Protein AF-A0A1V5RSY8-F1 (afdb_monomer_lite)

Structure (mmCIF, N/CA/C/O backbone):
data_AF-A0A1V5RSY8-F1
#
_entry.id   AF-A0A1V5RSY8-F1
#
loop_
_atom_site.group_PDB
_atom_site.id
_atom_site.type_symbol
_atom_site.label_atom_id
_atom_site.label_alt_id
_atom_site.label_comp_id
_atom_site.label_asym_id
_atom_site.label_entity_id
_atom_site.label_seq_id
_atom_site.pdbx_PDB_ins_code
_atom_site.Cartn_x
_atom_site.Cartn_y
_atom_site.Cartn_z
_atom_site.occupancy
_atom_site.B_iso_or_equiv
_atom_site.auth_seq_id
_atom_site.auth_comp_id
_atom_site.auth_asym_id
_atom_site.auth_atom_id
_atom_site.pdbx_PDB_model_num
ATOM 1 N N . MET A 1 1 ? -10.584 -10.052 21.324 1.00 75.25 1 MET A N 1
ATOM 2 C CA . MET A 1 1 ? -11.006 -9.022 20.356 1.00 75.25 1 MET A CA 1
ATOM 3 C C . MET A 1 1 ? -11.929 -8.063 21.082 1.00 75.25 1 MET A C 1
ATOM 5 O O . MET A 1 1 ? -12.898 -8.512 21.681 1.00 75.25 1 MET A O 1
ATOM 9 N N . THR A 1 2 ? -11.565 -6.790 21.130 1.00 93.38 2 THR A N 1
ATOM 10 C CA . THR A 1 2 ? -12.283 -5.726 21.838 1.00 93.38 2 THR A CA 1
ATOM 11 C C . THR A 1 2 ? -13.299 -5.045 20.917 1.00 93.38 2 THR A C 1
ATOM 13 O O . THR A 1 2 ? -13.214 -5.147 19.693 1.00 93.38 2 THR A O 1
ATOM 16 N N . THR A 1 3 ? -14.246 -4.292 21.485 1.00 92.88 3 THR A N 1
ATOM 17 C CA . THR A 1 3 ? -15.160 -3.436 20.704 1.00 92.88 3 THR A CA 1
ATOM 18 C C . THR A 1 3 ? -14.399 -2.440 19.821 1.00 92.88 3 THR A C 1
ATOM 20 O O . THR A 1 3 ? -14.838 -2.124 18.716 1.00 92.88 3 THR A O 1
ATOM 23 N N . GLN A 1 4 ? -13.233 -1.973 20.277 1.00 88.38 4 GLN A N 1
ATOM 24 C CA . GLN A 1 4 ? -12.360 -1.095 19.502 1.00 88.38 4 GLN A CA 1
ATOM 25 C C . GLN A 1 4 ? -11.783 -1.810 18.272 1.00 88.38 4 GLN A C 1
ATOM 27 O O . GLN A 1 4 ? -11.810 -1.235 17.186 1.00 88.38 4 GLN A O 1
ATOM 32 N N . ASP A 1 5 ? -11.361 -3.072 18.410 1.00 89.00 5 ASP A N 1
ATOM 33 C CA . ASP A 1 5 ? -10.849 -3.880 17.291 1.00 89.00 5 ASP A CA 1
ATOM 34 C C . ASP A 1 5 ? -11.926 -4.113 16.221 1.00 89.00 5 ASP A C 1
ATOM 36 O O . ASP A 1 5 ? -11.661 -3.991 15.026 1.00 89.00 5 ASP A O 1
ATOM 40 N N . ILE A 1 6 ? -13.165 -4.396 16.642 1.00 91.44 6 ILE A N 1
ATOM 41 C CA . ILE A 1 6 ? -14.302 -4.602 15.730 1.00 91.44 6 ILE A CA 1
ATOM 42 C C . ILE A 1 6 ? -14.614 -3.313 14.962 1.00 91.44 6 ILE A C 1
ATOM 44 O O . ILE A 1 6 ? -14.744 -3.330 13.737 1.00 91.44 6 ILE A O 1
ATOM 48 N N . ASN A 1 7 ? -14.701 -2.180 15.665 1.00 90.38 7 ASN A N 1
ATOM 49 C CA . ASN A 1 7 ? -14.959 -0.885 15.036 1.00 90.38 7 ASN A CA 1
ATOM 50 C C . ASN A 1 7 ? -13.858 -0.511 14.040 1.00 90.38 7 ASN A C 1
ATOM 52 O O . ASN A 1 7 ? -14.155 -0.008 12.954 1.00 90.38 7 ASN A O 1
ATOM 56 N N . TRP A 1 8 ? -12.602 -0.789 14.389 1.00 89.69 8 TRP A N 1
ATOM 57 C CA . TRP A 1 8 ? -11.470 -0.563 13.504 1.00 89.69 8 TRP A CA 1
ATOM 58 C C . TRP A 1 8 ? -11.553 -1.438 12.249 1.00 89.69 8 TRP A C 1
ATOM 60 O O . TRP A 1 8 ? -11.471 -0.911 11.143 1.00 89.69 8 TRP A O 1
ATOM 70 N N . ALA A 1 9 ? -11.832 -2.738 12.389 1.00 89.69 9 ALA A N 1
ATOM 71 C CA . ALA A 1 9 ? -11.970 -3.651 11.254 1.00 89.69 9 ALA A CA 1
ATOM 72 C C . ALA A 1 9 ? -13.089 -3.225 10.283 1.00 89.69 9 ALA A C 1
ATOM 74 O O . ALA A 1 9 ? -12.916 -3.279 9.064 1.00 89.69 9 ALA A O 1
ATOM 75 N N . ILE A 1 10 ? -14.223 -2.736 10.801 1.00 93.19 10 ILE A N 1
ATOM 76 C CA . ILE A 1 10 ? -15.326 -2.223 9.972 1.00 93.19 10 ILE A CA 1
ATOM 77 C C . ILE A 1 10 ? -14.911 -0.951 9.222 1.00 93.19 10 ILE A C 1
ATOM 79 O O . ILE A 1 10 ? -15.205 -0.817 8.030 1.00 93.19 10 ILE A O 1
ATOM 83 N N . ARG A 1 11 ? -14.248 -0.005 9.901 1.00 91.94 11 ARG A N 1
ATOM 84 C CA . ARG A 1 11 ? -13.759 1.240 9.285 1.00 91.94 11 ARG A CA 1
ATOM 85 C C . ARG A 1 11 ? -12.718 0.945 8.209 1.00 91.94 11 ARG A C 1
ATOM 87 O O . ARG A 1 11 ? -12.848 1.453 7.097 1.00 91.94 11 ARG A O 1
ATOM 94 N N . PHE A 1 12 ? -11.785 0.042 8.501 1.00 91.81 12 PHE A N 1
ATOM 95 C CA . PHE A 1 12 ? -10.788 -0.462 7.564 1.00 91.81 12 PHE A CA 1
ATOM 96 C C . PHE A 1 12 ? -11.448 -1.052 6.309 1.00 91.81 12 PHE A C 1
ATOM 98 O O . PHE A 1 12 ? -11.216 -0.572 5.200 1.00 91.81 12 PHE A O 1
ATOM 105 N N . ALA A 1 13 ? -12.358 -2.019 6.469 1.00 91.38 13 ALA A N 1
ATOM 106 C CA . ALA A 1 13 ? -13.044 -2.657 5.344 1.00 91.38 13 ALA A CA 1
ATOM 107 C C . ALA A 1 13 ?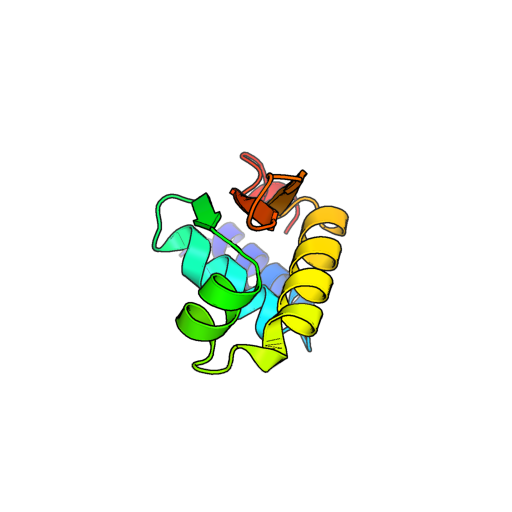 -13.841 -1.658 4.483 1.00 91.38 13 ALA A C 1
ATOM 109 O O . ALA A 1 13 ? -13.882 -1.775 3.258 1.00 91.38 13 ALA A O 1
ATOM 110 N N . ARG A 1 14 ? -14.465 -0.649 5.107 1.00 93.19 14 ARG A N 1
ATOM 111 C CA . ARG A 1 14 ? -15.183 0.416 4.390 1.00 93.19 14 ARG A CA 1
ATOM 112 C C . ARG A 1 14 ? -14.238 1.336 3.624 1.00 93.19 14 ARG A C 1
ATOM 114 O O . ARG A 1 14 ? -14.549 1.687 2.490 1.00 93.19 14 ARG A O 1
ATOM 121 N N . LEU A 1 15 ? -13.112 1.713 4.227 1.00 92.94 15 LEU A N 1
ATOM 122 C CA . LEU A 1 15 ? -12.138 2.626 3.634 1.00 92.94 15 LEU A CA 1
ATOM 123 C C . LEU A 1 15 ? -11.486 2.036 2.377 1.00 92.94 15 LEU A C 1
ATOM 125 O O . LEU A 1 15 ? -11.332 2.742 1.383 1.00 92.94 15 LEU A O 1
ATOM 129 N N . PHE A 1 16 ? -11.157 0.743 2.402 1.00 92.69 16 PHE A N 1
ATOM 130 C CA . PHE A 1 16 ? -10.503 0.047 1.288 1.00 92.69 16 PHE A CA 1
ATOM 131 C C . PHE A 1 16 ? -11.473 -0.561 0.266 1.00 92.69 16 PHE A C 1
ATOM 133 O O . PHE A 1 16 ? -11.038 -1.203 -0.694 1.00 92.69 16 PHE A O 1
ATOM 140 N N . LYS A 1 17 ? -12.789 -0.357 0.414 1.00 91.38 17 LYS A N 1
ATOM 141 C CA . LYS A 1 17 ? -13.783 -0.886 -0.528 1.00 91.38 17 LYS A CA 1
ATOM 142 C C . LYS A 1 17 ? -13.521 -0.349 -1.942 1.00 91.38 17 LYS A C 1
ATOM 144 O O . LYS A 1 17 ? -13.692 0.836 -2.201 1.00 91.38 17 LYS A O 1
ATOM 149 N N . GLY A 1 18 ? -13.136 -1.239 -2.859 1.00 87.44 18 GLY A N 1
ATOM 150 C CA . GLY A 1 18 ? -12.802 -0.885 -4.246 1.00 87.44 18 GLY A CA 1
ATOM 151 C C . GLY A 1 18 ? -11.366 -0.388 -4.462 1.00 87.44 18 GLY A C 1
ATOM 152 O O . GLY A 1 18 ? -10.998 -0.091 -5.593 1.00 87.44 18 GLY A O 1
ATOM 1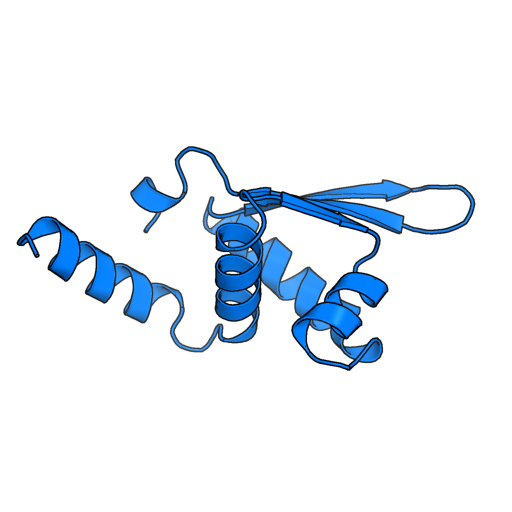53 N N . HIS A 1 19 ? -10.537 -0.350 -3.415 1.00 92.50 19 HIS A N 1
ATOM 154 C CA . HIS A 1 19 ? -9.127 0.047 -3.468 1.00 92.50 19 HIS A CA 1
ATOM 155 C C . HIS A 1 19 ? -8.204 -1.139 -3.157 1.00 92.50 19 HIS A C 1
ATOM 157 O O . HIS A 1 19 ? -7.314 -1.039 -2.317 1.00 92.50 19 HIS A O 1
ATOM 163 N N . ILE A 1 20 ? -8.413 -2.267 -3.848 1.00 92.00 20 ILE A N 1
ATOM 164 C CA . ILE A 1 20 ? -7.682 -3.526 -3.602 1.00 92.00 20 ILE A CA 1
ATOM 165 C C . ILE A 1 20 ? -6.169 -3.321 -3.722 1.00 92.00 20 ILE A C 1
ATOM 167 O O . ILE A 1 20 ? -5.435 -3.711 -2.831 1.00 92.00 20 ILE A O 1
ATOM 171 N N . LEU A 1 21 ? -5.698 -2.601 -4.743 1.00 94.12 21 LEU A N 1
ATOM 172 C CA . LEU A 1 21 ? -4.262 -2.345 -4.888 1.00 94.12 21 LEU A CA 1
ATOM 173 C C . LEU A 1 21 ? -3.675 -1.524 -3.726 1.00 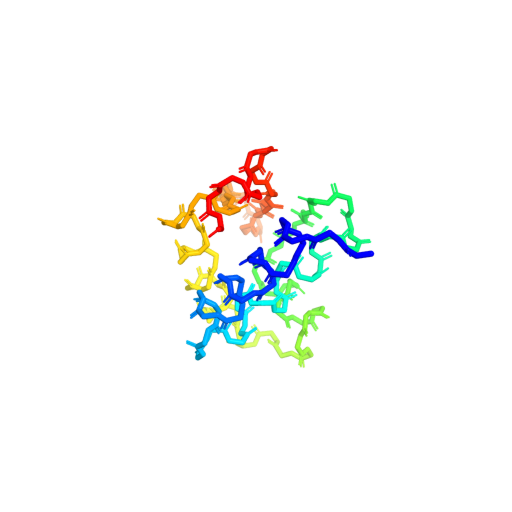94.12 21 LEU A C 1
ATOM 175 O O . LEU A 1 21 ? -2.528 -1.720 -3.349 1.00 94.12 21 LEU A O 1
ATOM 179 N N . ALA A 1 22 ? -4.450 -0.605 -3.141 1.00 95.06 22 ALA A N 1
ATOM 180 C CA . ALA A 1 22 ? -4.001 0.146 -1.970 1.00 95.06 22 ALA A CA 1
ATOM 181 C C . ALA A 1 22 ? -3.941 -0.748 -0.723 1.00 95.06 22 ALA A C 1
ATOM 183 O O . ALA A 1 22 ? -3.070 -0.554 0.120 1.00 95.06 22 ALA A O 1
ATOM 184 N N . LEU A 1 23 ? -4.853 -1.721 -0.621 1.00 94.94 23 LEU A N 1
ATOM 185 C CA . LEU A 1 23 ? -4.836 -2.733 0.428 1.00 94.94 23 LEU A CA 1
ATOM 186 C C . LEU A 1 23 ? -3.609 -3.644 0.297 1.00 94.94 23 LEU A C 1
ATOM 188 O O . LEU A 1 23 ? -2.903 -3.809 1.286 1.00 94.94 23 LEU A O 1
ATOM 192 N N . ASP A 1 24 ? -3.313 -4.136 -0.910 1.00 95.25 24 ASP A N 1
ATOM 193 C CA . ASP A 1 24 ? -2.129 -4.963 -1.187 1.00 95.25 24 ASP A CA 1
ATOM 194 C C . ASP A 1 24 ? -0.839 -4.230 -0.771 1.00 95.25 24 ASP A C 1
ATOM 196 O O . ASP A 1 24 ? 0.037 -4.803 -0.128 1.00 95.25 24 ASP A O 1
ATOM 200 N N . ILE A 1 25 ? -0.733 -2.929 -1.076 1.00 95.69 25 ILE A N 1
ATOM 201 C CA . ILE A 1 25 ? 0.414 -2.100 -0.666 1.00 95.69 25 ILE A CA 1
ATOM 202 C C . ILE A 1 25 ? 0.510 -2.002 0.861 1.00 95.69 25 ILE A C 1
ATOM 204 O O . ILE A 1 25 ? 1.601 -2.105 1.413 1.00 95.69 25 ILE A O 1
ATOM 208 N N . VAL A 1 26 ? -0.608 -1.799 1.563 1.00 95.06 26 VAL A N 1
ATOM 209 C CA . VAL A 1 26 ? -0.611 -1.716 3.034 1.00 95.06 26 VAL A CA 1
ATOM 210 C C . VAL A 1 26 ? -0.228 -3.052 3.664 1.00 95.06 26 VAL A C 1
ATOM 212 O O . VAL A 1 26 ? 0.564 -3.068 4.603 1.00 95.06 26 VAL A O 1
ATOM 215 N N . GLU A 1 27 ? -0.742 -4.164 3.141 1.00 94.69 27 GLU A N 1
ATOM 216 C CA . GLU A 1 27 ? -0.353 -5.508 3.570 1.00 94.69 27 GLU A CA 1
ATOM 217 C C . GLU A 1 27 ? 1.148 -5.736 3.368 1.00 94.69 27 GLU A C 1
ATOM 219 O O . GLU A 1 27 ? 1.842 -6.132 4.308 1.00 94.69 27 GLU A O 1
ATOM 224 N N . TYR A 1 28 ? 1.665 -5.408 2.180 1.00 96.06 28 TYR A N 1
ATOM 225 C CA . TYR A 1 28 ? 3.091 -5.488 1.888 1.00 96.06 28 TYR A CA 1
ATOM 226 C C . TYR A 1 28 ? 3.913 -4.696 2.908 1.00 96.06 28 TYR A C 1
ATOM 228 O O . TYR A 1 28 ? 4.857 -5.232 3.487 1.00 96.06 28 TYR A O 1
ATOM 236 N N . LEU A 1 29 ? 3.553 -3.435 3.160 1.00 95.50 29 LEU A N 1
ATOM 237 C CA . LEU A 1 29 ? 4.295 -2.578 4.082 1.00 95.50 29 LEU A CA 1
ATOM 238 C C . LEU A 1 29 ? 4.243 -3.123 5.513 1.00 95.50 29 LEU A C 1
ATOM 240 O O . LEU A 1 29 ? 5.276 -3.170 6.169 1.00 95.50 29 LEU A O 1
ATOM 244 N N . ILE A 1 30 ? 3.090 -3.597 5.997 1.00 93.50 30 ILE A N 1
ATOM 245 C CA . ILE A 1 30 ? 2.977 -4.215 7.331 1.00 93.50 30 ILE A CA 1
ATOM 246 C C . ILE A 1 30 ? 3.920 -5.419 7.465 1.00 93.50 30 ILE A C 1
ATOM 248 O O . ILE A 1 30 ? 4.569 -5.569 8.500 1.00 93.50 30 ILE A O 1
ATOM 252 N N . ASN A 1 31 ? 4.036 -6.234 6.415 1.00 95.19 31 ASN A N 1
ATOM 253 C CA . ASN A 1 31 ? 4.911 -7.406 6.395 1.00 95.19 31 ASN A CA 1
ATOM 254 C C . ASN A 1 31 ? 6.405 -7.056 6.229 1.00 95.19 31 ASN A C 1
ATOM 256 O O . ASN A 1 31 ? 7.257 -7.894 6.513 1.00 95.19 31 ASN A O 1
ATOM 260 N N . ASN A 1 32 ? 6.728 -5.824 5.819 1.00 94.88 32 ASN A N 1
ATOM 261 C CA . ASN A 1 32 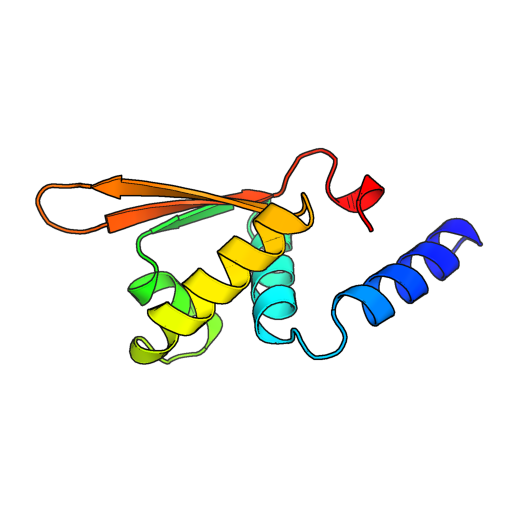? 8.088 -5.340 5.560 1.00 94.88 32 ASN A CA 1
ATOM 262 C C . ASN A 1 32 ? 8.464 -4.147 6.460 1.00 94.88 32 ASN A C 1
ATOM 264 O O . ASN A 1 32 ? 9.034 -3.159 6.007 1.00 94.88 32 ASN A O 1
ATOM 268 N N . ASN A 1 33 ? 8.137 -4.219 7.755 1.00 93.00 33 ASN A N 1
ATOM 269 C CA . ASN A 1 33 ? 8.493 -3.203 8.763 1.00 93.00 33 ASN A CA 1
ATOM 270 C C . ASN A 1 33 ? 8.019 -1.768 8.447 1.00 93.00 33 ASN A C 1
ATOM 272 O O . ASN A 1 33 ? 8.561 -0.795 8.965 1.00 93.00 33 ASN A O 1
ATOM 276 N N . GLY A 1 34 ? 6.974 -1.630 7.636 1.00 93.62 34 GLY A N 1
ATOM 277 C CA . GLY A 1 34 ? 6.357 -0.359 7.280 1.00 93.62 34 GLY A CA 1
ATOM 278 C C . GLY A 1 34 ? 7.064 0.409 6.167 1.00 93.62 34 GLY A C 1
ATOM 279 O O . GLY A 1 34 ? 6.702 1.566 5.958 1.00 93.62 34 GLY A O 1
ATOM 280 N N . GLU A 1 35 ? 8.026 -0.188 5.459 1.00 94.38 35 GLU A N 1
ATOM 281 C CA . GLU A 1 35 ? 8.851 0.511 4.469 1.00 94.38 35 GLU A CA 1
ATOM 282 C C . GLU A 1 35 ? 9.083 -0.313 3.190 1.00 94.38 35 GLU A C 1
ATOM 284 O O . GLU A 1 35 ? 9.193 -1.537 3.207 1.00 94.38 35 GLU A O 1
ATOM 289 N N . TYR A 1 36 ? 9.179 0.390 2.062 1.00 94.75 36 TYR A N 1
ATOM 290 C CA . TYR A 1 36 ? 9.686 -0.112 0.790 1.00 94.75 36 TYR A CA 1
ATOM 291 C C . TYR A 1 36 ? 10.697 0.877 0.207 1.00 94.75 36 TYR A C 1
ATOM 293 O O . TYR A 1 36 ? 10.457 2.087 0.225 1.00 94.75 36 TYR A O 1
ATOM 301 N N . VAL A 1 37 ? 11.780 0.358 -0.378 1.00 91.69 37 VAL A N 1
ATOM 302 C CA . VAL A 1 37 ? 12.795 1.139 -1.095 1.00 91.69 37 VAL A CA 1
ATOM 303 C C . VAL A 1 37 ? 13.039 0.507 -2.463 1.00 91.69 37 VAL A C 1
ATOM 305 O O . VAL A 1 37 ? 13.494 -0.630 -2.553 1.00 91.69 37 VAL A O 1
ATOM 308 N N . GLY A 1 38 ? 12.761 1.249 -3.532 1.00 90.25 38 GLY A N 1
ATOM 309 C CA . GLY A 1 38 ? 12.951 0.783 -4.905 1.00 90.25 38 GLY A CA 1
ATOM 310 C C . GLY A 1 38 ? 12.173 1.625 -5.911 1.00 90.25 38 GLY A C 1
ATOM 311 O O . GLY A 1 38 ? 11.670 2.693 -5.593 1.00 90.25 38 GLY A O 1
ATOM 312 N N . SER A 1 39 ? 12.042 1.180 -7.153 1.00 90.38 39 SER A N 1
ATOM 313 C CA . SER A 1 39 ? 11.212 1.883 -8.143 1.00 90.38 39 SER A CA 1
ATOM 314 C C . SER A 1 39 ? 9.744 1.440 -8.071 1.00 90.38 39 SER A C 1
ATOM 316 O O . SER A 1 39 ? 9.429 0.360 -7.578 1.00 90.38 39 SER A O 1
ATOM 318 N N . TYR A 1 40 ? 8.821 2.216 -8.649 1.00 90.50 40 TYR A N 1
ATOM 319 C CA . TYR A 1 40 ? 7.437 1.746 -8.826 1.00 90.50 40 TYR A CA 1
ATOM 320 C C . TYR A 1 40 ? 7.330 0.511 -9.739 1.00 90.50 40 TYR A C 1
ATOM 322 O O . TYR A 1 40 ? 6.371 -0.242 -9.611 1.00 90.50 40 TYR A O 1
ATOM 3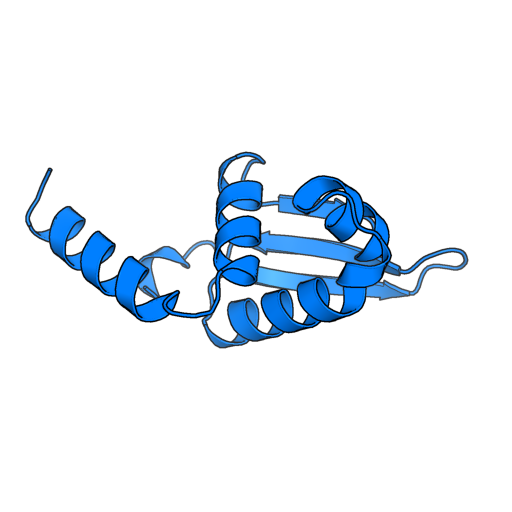30 N N . TYR A 1 41 ? 8.285 0.298 -10.651 1.00 91.12 41 TYR A N 1
ATOM 331 C CA . TYR A 1 41 ? 8.299 -0.859 -11.554 1.00 91.12 41 TYR A CA 1
ATOM 332 C C . TYR A 1 41 ? 8.705 -2.138 -10.831 1.00 91.12 41 TYR A C 1
ATOM 334 O O . TYR A 1 41 ? 8.042 -3.160 -10.979 1.00 91.12 41 TYR A O 1
ATOM 342 N N . THR A 1 42 ? 9.767 -2.066 -10.026 1.00 92.44 42 THR A N 1
ATOM 343 C CA . THR A 1 42 ? 10.193 -3.175 -9.162 1.00 92.44 42 THR A CA 1
ATOM 344 C C . THR A 1 42 ? 9.108 -3.486 -8.144 1.00 92.44 42 THR A C 1
ATOM 346 O O . THR A 1 42 ? 8.735 -4.642 -7.998 1.00 92.44 42 THR A O 1
ATOM 349 N N . PHE A 1 43 ? 8.488 -2.459 -7.557 1.00 93.50 43 PHE A N 1
ATOM 350 C CA . PHE A 1 43 ? 7.408 -2.684 -6.605 1.00 93.50 43 PHE A CA 1
ATOM 351 C C . PHE A 1 43 ? 6.172 -3.323 -7.250 1.00 93.50 43 PHE A C 1
ATOM 353 O O . PHE A 1 43 ? 5.559 -4.208 -6.666 1.00 93.50 43 PHE A O 1
ATOM 360 N N . ALA A 1 44 ? 5.806 -2.915 -8.469 1.00 92.62 44 ALA A N 1
ATOM 361 C CA . ALA A 1 44 ? 4.691 -3.517 -9.200 1.00 92.62 44 ALA A CA 1
ATOM 362 C C . ALA A 1 44 ? 4.952 -4.987 -9.573 1.00 92.62 44 ALA A C 1
ATOM 364 O O . ALA A 1 44 ? 4.044 -5.815 -9.480 1.00 92.62 44 ALA A O 1
ATOM 365 N N . GLU A 1 45 ? 6.192 -5.319 -9.941 1.00 94.00 45 GLU A N 1
ATOM 366 C CA . GLU A 1 45 ? 6.617 -6.703 -10.158 1.00 94.00 45 GLU A CA 1
ATOM 367 C C . GLU A 1 45 ? 6.527 -7.529 -8.868 1.00 94.00 45 GLU A C 1
ATOM 369 O O . GLU A 1 45 ? 5.955 -8.612 -8.874 1.00 94.00 45 GLU A O 1
ATOM 374 N N . GLU A 1 46 ? 7.041 -7.013 -7.752 1.00 93.06 46 GLU A N 1
ATOM 375 C CA . GLU A 1 46 ? 7.022 -7.711 -6.460 1.00 93.06 46 GLU A CA 1
ATOM 376 C C . GLU A 1 46 ? 5.595 -7.904 -5.926 1.00 93.06 46 GLU A C 1
ATOM 378 O O . GLU A 1 46 ? 5.264 -8.965 -5.400 1.00 93.06 46 GLU A O 1
ATOM 383 N N . LEU A 1 47 ? 4.735 -6.895 -6.085 1.00 93.12 47 LEU A N 1
ATOM 384 C CA . LEU A 1 47 ? 3.380 -6.893 -5.538 1.00 93.12 47 LEU A CA 1
ATOM 385 C C . LEU A 1 47 ? 2.390 -7.707 -6.385 1.00 93.12 47 LEU A C 1
ATOM 387 O O . LEU A 1 47 ? 1.450 -8.291 -5.849 1.00 93.12 47 LEU A O 1
ATOM 391 N N . ARG A 1 48 ? 2.537 -7.686 -7.716 1.00 88.88 48 ARG A N 1
ATOM 392 C CA . ARG A 1 48 ? 1.520 -8.203 -8.655 1.00 88.88 48 ARG A CA 1
ATOM 393 C C . ARG A 1 48 ? 2.085 -9.088 -9.768 1.00 88.88 48 ARG A C 1
ATOM 395 O O . ARG A 1 48 ? 1.290 -9.645 -10.521 1.00 88.88 48 ARG A O 1
ATOM 402 N N . GLY A 1 49 ? 3.407 -9.212 -9.896 1.00 92.88 49 GLY A N 1
ATOM 403 C CA . GLY A 1 49 ? 4.053 -9.901 -11.019 1.00 92.88 49 GLY A CA 1
ATOM 404 C C . GLY A 1 49 ? 3.872 -9.188 -12.362 1.00 92.88 49 GLY A C 1
ATOM 405 O O . GLY A 1 49 ? 3.892 -9.843 -13.402 1.00 92.88 49 GLY A O 1
ATOM 406 N N . ASP A 1 50 ? 3.610 -7.875 -12.344 1.00 91.62 50 ASP A N 1
ATOM 407 C CA . ASP A 1 50 ? 3.388 -7.078 -13.551 1.00 91.62 50 ASP A CA 1
ATOM 408 C C . ASP A 1 50 ? 4.028 -5.688 -13.438 1.00 91.62 50 ASP A C 1
ATOM 410 O O . ASP A 1 50 ? 3.437 -4.744 -12.903 1.00 91.62 50 ASP A O 1
ATOM 414 N N . ARG A 1 51 ? 5.220 -5.529 -14.026 1.00 89.31 51 ARG A N 1
ATOM 415 C CA . ARG A 1 51 ? 5.915 -4.229 -14.144 1.00 89.31 51 ARG A CA 1
ATOM 416 C C . ARG A 1 51 ? 5.057 -3.121 -14.760 1.00 89.31 51 ARG A C 1
ATOM 418 O O . ARG A 1 51 ? 5.259 -1.953 -14.427 1.00 89.31 51 ARG A O 1
ATOM 425 N N . ASN A 1 52 ? 4.106 -3.441 -15.643 1.00 90.56 52 ASN A N 1
ATOM 426 C CA . ASN A 1 52 ? 3.280 -2.426 -16.308 1.00 90.56 52 ASN A CA 1
ATOM 427 C C . ASN A 1 52 ? 2.241 -1.805 -15.363 1.00 90.56 52 ASN A C 1
ATOM 429 O O . ASN A 1 52 ? 1.725 -0.718 -15.637 1.00 90.56 52 ASN A O 1
ATOM 433 N N . ALA A 1 53 ? 1.983 -2.433 -14.212 1.00 91.19 53 ALA A N 1
ATOM 434 C CA . ALA A 1 53 ? 1.094 -1.902 -13.188 1.00 91.19 53 ALA A CA 1
ATOM 435 C C . ALA A 1 53 ? 1.710 -0.746 -12.370 1.00 91.19 53 ALA A C 1
ATOM 437 O O . ALA A 1 53 ? 1.028 -0.186 -11.512 1.00 91.19 53 ALA A O 1
ATOM 438 N N . ALA A 1 54 ? 2.954 -0.327 -12.641 1.00 91.00 54 ALA A N 1
ATOM 439 C CA . ALA A 1 54 ? 3.647 0.749 -11.918 1.00 91.00 54 ALA A CA 1
ATOM 440 C C . ALA A 1 54 ? 2.841 2.062 -11.822 1.00 91.00 54 ALA A C 1
ATOM 442 O O . ALA A 1 54 ? 2.856 2.741 -10.793 1.00 91.00 54 ALA A O 1
ATOM 443 N N . SER A 1 55 ? 2.096 2.418 -12.873 1.00 90.88 55 SER A N 1
ATOM 444 C CA . SER A 1 55 ? 1.222 3.601 -12.884 1.00 90.88 55 SER A CA 1
ATOM 445 C C . SER A 1 55 ? 0.045 3.468 -11.908 1.00 90.88 55 SER A C 1
ATOM 447 O O . SER A 1 55 ? -0.266 4.419 -11.186 1.00 90.88 55 SER A O 1
ATOM 449 N N . ASN A 1 56 ? -0.552 2.277 -11.823 1.00 94.12 56 ASN A N 1
ATOM 450 C CA . ASN A 1 56 ? -1.619 1.957 -10.878 1.00 94.12 56 ASN A CA 1
ATOM 451 C C . ASN A 1 56 ? -1.093 1.945 -9.439 1.00 94.12 56 ASN A C 1
ATOM 453 O O . ASN A 1 56 ? -1.738 2.504 -8.552 1.00 94.12 56 ASN A O 1
ATOM 457 N N . VAL A 1 57 ? 0.096 1.376 -9.211 1.00 93.88 57 VAL A N 1
ATOM 458 C CA . VAL A 1 57 ? 0.757 1.381 -7.894 1.00 93.88 57 VAL A CA 1
ATOM 459 C C . VAL A 1 57 ? 1.000 2.817 -7.441 1.00 93.88 57 VAL A C 1
ATOM 461 O O . VAL A 1 57 ? 0.615 3.193 -6.336 1.00 93.88 57 VAL A O 1
ATOM 464 N N . ARG A 1 58 ? 1.530 3.672 -8.323 1.00 92.81 58 ARG A N 1
ATOM 465 C CA . ARG A 1 58 ? 1.704 5.099 -8.032 1.00 92.81 58 ARG A CA 1
ATOM 466 C C . ARG A 1 58 ? 0.382 5.787 -7.685 1.00 92.81 58 ARG A C 1
ATOM 468 O O . ARG A 1 58 ? 0.338 6.565 -6.732 1.00 92.81 58 ARG A O 1
ATOM 475 N N . ALA A 1 59 ? -0.692 5.514 -8.426 1.00 93.44 59 ALA A N 1
ATOM 476 C CA . ALA A 1 59 ? -2.014 6.070 -8.134 1.00 93.44 59 ALA A CA 1
ATOM 477 C C . ALA A 1 59 ? -2.542 5.617 -6.759 1.00 93.44 59 ALA A C 1
ATOM 479 O O . ALA A 1 59 ? -3.070 6.435 -6.001 1.00 93.44 59 ALA A O 1
ATOM 480 N N . ALA A 1 60 ? -2.339 4.347 -6.398 1.00 95.38 60 ALA A N 1
ATOM 481 C CA . ALA A 1 60 ? -2.694 3.815 -5.087 1.00 95.38 60 ALA A CA 1
ATOM 482 C C . ALA A 1 60 ? -1.867 4.457 -3.956 1.00 95.38 60 ALA A C 1
ATOM 484 O O . ALA A 1 60 ? -2.441 4.861 -2.945 1.00 95.38 60 ALA A O 1
ATOM 485 N N . CYS A 1 61 ? -0.558 4.665 -4.140 1.00 94.25 61 CYS A N 1
ATOM 486 C CA . CYS A 1 61 ? 0.282 5.392 -3.180 1.00 94.25 61 CYS A CA 1
ATOM 487 C C . CYS A 1 61 ? -0.173 6.845 -2.973 1.00 94.25 61 CYS A C 1
ATOM 489 O O . CYS A 1 61 ? -0.190 7.335 -1.845 1.00 94.25 61 CYS A O 1
ATOM 491 N N . ILE A 1 62 ? -0.586 7.540 -4.039 1.00 94.00 62 ILE A N 1
ATOM 492 C CA . ILE A 1 62 ? -1.149 8.897 -3.932 1.00 94.00 62 ILE A CA 1
ATOM 493 C C . ILE A 1 62 ? -2.454 8.876 -3.127 1.00 94.00 62 ILE A C 1
ATOM 495 O O . ILE A 1 62 ? -2.669 9.741 -2.277 1.00 94.00 62 ILE A O 1
ATOM 499 N N . TRP A 1 63 ? -3.316 7.885 -3.360 1.00 95.75 63 TRP A N 1
ATOM 500 C CA . TRP A 1 63 ? -4.538 7.724 -2.577 1.00 95.75 63 TRP A CA 1
ATOM 501 C C . TRP A 1 63 ? -4.230 7.474 -1.093 1.00 95.75 63 TRP A C 1
ATOM 503 O O . TRP A 1 63 ? -4.798 8.157 -0.243 1.00 95.75 63 TRP A O 1
ATOM 513 N N . LEU A 1 64 ? -3.282 6.582 -0.781 1.00 95.69 64 LEU A N 1
ATOM 514 C CA . LEU A 1 64 ? -2.845 6.294 0.593 1.00 95.69 64 LEU A CA 1
ATOM 515 C C . LEU A 1 64 ? -2.293 7.539 1.295 1.00 95.69 64 LEU A C 1
ATOM 517 O O . LEU A 1 64 ? -2.628 7.786 2.454 1.00 95.69 64 LEU A O 1
ATOM 521 N N . LYS A 1 65 ? -1.528 8.366 0.575 1.00 94.94 65 LYS A N 1
ATOM 522 C CA . LYS A 1 65 ? -1.049 9.663 1.067 1.00 94.94 65 LYS A CA 1
ATOM 523 C C . LYS A 1 65 ? -2.201 10.591 1.426 1.00 94.94 65 LYS A C 1
ATOM 525 O O . LYS A 1 65 ? -2.198 11.183 2.499 1.00 94.94 65 LYS A O 1
ATOM 530 N N . ASN A 1 66 ? -3.216 10.684 0.570 1.00 94.12 66 ASN A N 1
ATOM 531 C CA . ASN A 1 66 ? -4.394 11.516 0.831 1.00 94.12 66 ASN A CA 1
ATOM 532 C C . ASN A 1 66 ? -5.245 11.003 2.006 1.00 94.12 66 ASN A C 1
ATOM 534 O O . ASN A 1 66 ? -6.041 11.761 2.556 1.00 94.12 66 ASN A O 1
ATOM 538 N N . LYS A 1 67 ? -5.097 9.729 2.387 1.00 94.38 67 LYS A N 1
ATOM 539 C CA . LYS A 1 67 ? -5.707 9.149 3.592 1.00 94.38 67 LYS A CA 1
ATOM 540 C C . LYS A 1 67 ? -4.823 9.252 4.836 1.00 94.38 67 LYS A C 1
ATOM 542 O O . LYS A 1 67 ? -5.268 8.846 5.900 1.00 94.38 67 LYS A O 1
ATOM 547 N N . GLY A 1 68 ? -3.596 9.766 4.720 1.00 94.25 68 GLY A N 1
ATOM 548 C CA . GLY A 1 68 ? -2.634 9.783 5.823 1.00 94.25 68 GLY A CA 1
ATOM 549 C C . GLY A 1 68 ? -2.206 8.379 6.261 1.00 94.25 68 GLY A C 1
ATOM 550 O O . GLY A 1 68 ? -1.936 8.162 7.437 1.00 94.25 68 GLY A O 1
ATOM 551 N N . ILE A 1 69 ? -2.213 7.399 5.351 1.00 95.31 69 ILE A N 1
ATOM 552 C CA . ILE A 1 69 ? -1.857 6.008 5.675 1.00 95.31 69 ILE A CA 1
ATOM 553 C C . ILE A 1 69 ? -0.391 5.733 5.355 1.00 95.31 69 ILE A C 1
ATOM 555 O O . ILE A 1 69 ? 0.315 5.146 6.168 1.00 95.31 69 ILE A O 1
ATOM 559 N N . ALA A 1 70 ? 0.065 6.157 4.178 1.00 94.62 70 ALA A N 1
ATOM 560 C CA . ALA A 1 70 ? 1.440 5.973 3.736 1.00 94.62 70 ALA A CA 1
ATOM 561 C C . ALA A 1 70 ? 1.896 7.163 2.891 1.00 94.62 70 ALA A C 1
ATOM 563 O O . ALA A 1 70 ? 1.100 7.775 2.180 1.00 94.62 70 ALA A O 1
ATOM 564 N N . TYR A 1 71 ? 3.188 7.463 2.928 1.00 91.94 71 TYR A N 1
ATOM 565 C CA . TYR A 1 71 ? 3.822 8.477 2.098 1.00 91.94 71 TYR A CA 1
ATOM 566 C C . TYR A 1 71 ? 4.717 7.813 1.072 1.00 91.94 71 TYR A C 1
ATOM 568 O O . TYR A 1 71 ? 5.385 6.833 1.374 1.00 91.94 71 TYR A O 1
ATOM 576 N N . ALA A 1 72 ? 4.762 8.384 -0.127 1.00 88.38 72 ALA A N 1
ATOM 577 C CA . ALA A 1 72 ? 5.733 8.012 -1.139 1.00 88.38 72 ALA A CA 1
ATOM 578 C C . ALA A 1 72 ? 6.576 9.235 -1.505 1.00 88.38 72 ALA A C 1
ATOM 580 O O . ALA A 1 72 ? 6.032 10.294 -1.841 1.00 88.38 72 ALA A O 1
ATOM 581 N N . GLN A 1 73 ? 7.895 9.083 -1.456 1.00 85.44 73 GLN A N 1
ATOM 582 C CA . GLN A 1 73 ? 8.858 10.081 -1.898 1.00 85.44 73 GLN A CA 1
ATOM 583 C C . GLN A 1 73 ? 9.724 9.474 -2.994 1.00 85.44 73 GLN A C 1
ATOM 585 O O . GLN A 1 73 ? 10.420 8.491 -2.769 1.00 85.44 73 GLN A O 1
ATOM 590 N N . SER A 1 74 ? 9.697 10.083 -4.177 1.00 80.81 74 SER A N 1
ATOM 591 C CA . SER A 1 74 ? 10.570 9.691 -5.281 1.00 80.81 74 SER A CA 1
ATOM 592 C C . SER A 1 74 ? 11.670 10.731 -5.457 1.00 80.81 74 SER A C 1
ATOM 594 O O . SER A 1 74 ? 11.379 11.914 -5.649 1.00 80.81 74 SER A O 1
ATOM 596 N N . THR A 1 75 ? 12.928 10.304 -5.421 1.00 74.44 75 THR A N 1
ATOM 597 C CA . THR A 1 75 ? 14.074 11.131 -5.805 1.00 74.44 75 THR A CA 1
ATOM 598 C C . THR A 1 75 ? 14.494 10.772 -7.227 1.00 74.44 75 THR A C 1
ATOM 600 O O . THR A 1 75 ? 14.554 9.604 -7.614 1.00 74.44 75 THR A O 1
ATOM 603 N N . LYS A 1 76 ? 14.736 11.793 -8.056 1.00 62.62 76 LYS A N 1
ATOM 604 C CA . LYS A 1 76 ? 15.194 11.589 -9.433 1.00 62.62 76 LYS A CA 1
ATOM 605 C C . LYS A 1 76 ? 16.692 11.267 -9.405 1.00 62.62 76 LYS A C 1
ATOM 607 O O . LYS A 1 76 ? 17.500 12.171 -9.201 1.00 62.62 76 LYS A O 1
ATOM 612 N N . GLY A 1 77 ? 17.044 9.992 -9.565 1.00 57.56 77 GLY A N 1
ATOM 613 C CA . GLY A 1 77 ? 18.421 9.543 -9.780 1.00 57.56 77 GLY A CA 1
ATOM 614 C C . GLY A 1 77 ? 18.849 9.671 -11.246 1.00 57.56 77 GLY A C 1
ATOM 615 O O . GLY A 1 77 ? 18.027 9.976 -12.111 1.00 57.56 77 GLY A O 1
ATOM 616 N N . LYS A 1 78 ? 20.143 9.452 -11.523 1.00 46.47 78 LYS A N 1
ATOM 617 C CA . LYS A 1 78 ? 20.684 9.445 -12.895 1.00 46.47 78 LYS A CA 1
ATOM 618 C C . LYS A 1 78 ? 20.200 8.253 -13.730 1.00 46.47 78 LYS A C 1
ATOM 620 O O . LYS A 1 78 ? 20.077 8.442 -14.931 1.00 46.47 78 LYS A O 1
ATOM 625 N N . ASP A 1 79 ? 19.854 7.122 -13.103 1.00 46.38 79 ASP A N 1
ATOM 626 C CA . ASP A 1 79 ? 19.476 5.900 -13.833 1.00 46.38 79 ASP A CA 1
ATOM 627 C C . ASP A 1 79 ? 18.120 5.281 -13.461 1.00 46.38 79 ASP A C 1
ATOM 629 O O . ASP A 1 79 ? 17.656 4.451 -14.220 1.00 46.38 79 ASP A O 1
ATOM 633 N N . ASP A 1 80 ? 17.429 5.700 -12.392 1.00 56.12 80 ASP A N 1
ATOM 634 C CA . ASP A 1 80 ? 16.031 5.307 -12.136 1.00 56.12 80 ASP A CA 1
ATOM 635 C C . ASP A 1 80 ? 15.385 6.179 -11.042 1.00 56.12 80 ASP A C 1
ATOM 637 O O . ASP A 1 80 ? 16.064 6.832 -10.240 1.00 56.12 80 ASP A O 1
ATOM 641 N N . TYR A 1 81 ? 14.049 6.217 -11.007 1.00 63.56 81 TYR A N 1
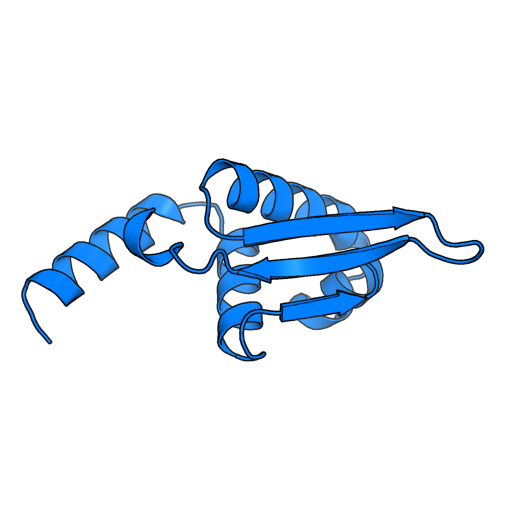ATOM 642 C CA . TYR A 1 81 ? 13.298 6.820 -9.900 1.00 63.56 81 TYR A CA 1
ATOM 643 C C . TYR A 1 81 ? 13.414 5.922 -8.663 1.00 63.56 81 TYR A C 1
ATOM 645 O O . TYR A 1 81 ? 12.678 4.940 -8.552 1.00 63.56 81 TYR A O 1
ATOM 653 N N . ASN A 1 82 ? 14.280 6.274 -7.709 1.00 76.75 82 ASN A N 1
ATOM 654 C CA . ASN A 1 82 ? 14.251 5.636 -6.397 1.00 76.75 82 ASN A CA 1
ATOM 655 C C . ASN A 1 82 ? 13.055 6.193 -5.614 1.00 76.75 82 ASN A C 1
ATOM 657 O O . ASN A 1 82 ? 12.932 7.405 -5.425 1.00 76.75 82 ASN A O 1
ATOM 661 N N . THR A 1 83 ? 12.141 5.317 -5.226 1.00 85.69 83 THR A N 1
ATOM 662 C CA . THR A 1 83 ? 10.908 5.619 -4.505 1.00 85.69 83 THR A CA 1
ATOM 663 C C . THR A 1 83 ? 10.948 4.933 -3.151 1.00 85.69 83 THR A C 1
ATOM 665 O O . THR A 1 83 ? 11.063 3.716 -3.045 1.00 85.69 83 THR A O 1
ATOM 668 N N . ILE A 1 84 ? 10.818 5.740 -2.109 1.00 89.69 84 ILE A N 1
ATOM 669 C CA . ILE A 1 84 ? 10.655 5.266 -0.743 1.00 89.69 84 ILE A CA 1
ATOM 670 C C . ILE A 1 84 ? 9.172 5.380 -0.409 1.00 89.69 84 ILE A C 1
ATOM 672 O O . ILE A 1 84 ? 8.587 6.453 -0.590 1.00 89.69 84 ILE A O 1
ATOM 676 N N . ILE A 1 85 ? 8.560 4.286 0.041 1.00 93.56 85 ILE A N 1
ATOM 677 C CA . ILE A 1 85 ? 7.165 4.246 0.492 1.00 93.56 85 ILE A CA 1
ATOM 678 C C . ILE A 1 85 ? 7.167 3.841 1.961 1.00 93.56 85 ILE A C 1
ATOM 680 O O . ILE A 1 85 ? 7.673 2.776 2.293 1.00 93.56 85 ILE A O 1
ATOM 684 N N . VAL A 1 86 ? 6.607 4.677 2.833 1.00 94.75 86 VAL A N 1
ATOM 685 C CA . VAL A 1 86 ? 6.641 4.471 4.288 1.00 94.75 86 VAL A CA 1
ATOM 686 C C . VAL A 1 86 ? 5.247 4.638 4.876 1.00 94.75 86 VAL A C 1
ATOM 688 O O . VAL A 1 86 ? 4.525 5.568 4.510 1.00 94.75 86 VAL A O 1
ATOM 691 N N . MET A 1 87 ? 4.873 3.765 5.807 1.00 95.31 87 MET A N 1
ATOM 692 C CA . MET A 1 87 ? 3.661 3.911 6.616 1.00 95.31 87 MET A CA 1
ATOM 693 C C . MET A 1 87 ? 3.746 5.157 7.512 1.00 95.31 87 MET A C 1
ATOM 695 O O . MET A 1 87 ? 4.764 5.409 8.152 1.00 95.31 87 MET A O 1
ATOM 699 N N . ASP A 1 88 ? 2.664 5.931 7.602 1.00 94.00 88 ASP A N 1
ATOM 700 C CA . ASP A 1 88 ? 2.548 7.023 8.578 1.00 94.00 88 ASP A CA 1
ATOM 701 C C . ASP A 1 88 ? 2.524 6.439 10.002 1.00 94.00 88 ASP A C 1
ATOM 703 O O . ASP A 1 88 ? 1.772 5.508 10.262 1.00 94.00 88 ASP A O 1
ATOM 707 N N . ALA A 1 89 ? 3.292 6.972 10.958 1.00 88.50 89 ALA A N 1
ATOM 708 C CA . ALA A 1 89 ? 3.346 6.427 12.325 1.00 88.50 89 ALA A CA 1
ATOM 709 C C . ALA A 1 89 ? 1.977 6.400 13.048 1.00 88.50 89 ALA A C 1
ATOM 711 O O . ALA A 1 89 ? 1.750 5.577 13.935 1.00 88.50 89 ALA A O 1
ATOM 712 N N . ASN A 1 90 ? 1.050 7.269 12.646 1.00 90.19 90 ASN A N 1
ATOM 713 C CA . ASN A 1 90 ? -0.307 7.399 13.167 1.00 90.19 90 ASN A CA 1
ATOM 714 C C . ASN A 1 90 ? -1.367 6.857 12.197 1.00 90.19 90 ASN A C 1
ATOM 716 O O . ASN A 1 90 ? -2.555 7.118 12.397 1.00 90.19 90 ASN A O 1
ATOM 720 N N . TRP A 1 91 ? -0.983 6.077 11.179 1.00 89.31 91 TRP A N 1
ATOM 721 C CA . TRP A 1 91 ? -1.895 5.584 10.141 1.00 89.31 91 TRP A CA 1
ATOM 722 C C . TRP A 1 91 ? -3.153 4.909 10.702 1.00 89.31 91 TRP A C 1
ATOM 724 O O . TRP A 1 91 ? -4.241 5.076 10.157 1.00 89.31 91 TRP A O 1
ATOM 734 N N . ARG A 1 92 ? -3.033 4.184 11.825 1.00 85.94 92 ARG A N 1
ATOM 735 C CA . ARG A 1 92 ? -4.164 3.506 12.478 1.00 85.94 92 ARG A CA 1
ATOM 736 C C . ARG A 1 92 ? -5.217 4.475 13.011 1.00 85.94 92 ARG A C 1
ATOM 738 O O . ARG A 1 92 ? -6.380 4.094 13.061 1.00 85.94 92 ARG A O 1
ATOM 745 N N . ASN A 1 93 ? -4.826 5.694 13.386 1.00 87.19 93 ASN A N 1
ATOM 746 C CA . ASN A 1 93 ? -5.740 6.742 13.852 1.00 87.19 93 ASN A CA 1
ATOM 747 C C . ASN A 1 93 ? -6.532 7.359 12.689 1.00 87.19 93 ASN A C 1
ATOM 749 O O . ASN A 1 93 ? -7.627 7.883 12.898 1.00 87.19 93 ASN A O 1
ATOM 753 N N . ASN A 1 94 ? -5.992 7.261 11.471 1.00 80.31 94 ASN A N 1
ATOM 754 C CA . ASN A 1 94 ? -6.604 7.767 10.244 1.00 80.31 94 ASN A CA 1
ATOM 755 C C . ASN A 1 94 ? -7.613 6.783 9.622 1.00 80.31 94 ASN A C 1
ATOM 757 O O . ASN A 1 94 ? -8.261 7.117 8.628 1.00 80.31 94 ASN A O 1
ATOM 761 N N . ILE A 1 95 ? -7.767 5.590 10.211 1.00 82.81 95 ILE A N 1
ATOM 762 C CA . ILE A 1 95 ? -8.722 4.550 9.800 1.00 82.81 95 ILE A CA 1
ATOM 763 C C . ILE A 1 95 ? -9.901 4.536 10.735 1.00 82.81 95 ILE A C 1
ATOM 765 O O . ILE A 1 95 ? -11.016 4.797 10.226 1.00 82.81 95 ILE A O 1
#

Radius of gyration: 13.94 Å; chains: 1; bounding box: 36×22×38 Å

Secondary structure (DSSP, 8-state):
--HHHHHHHHHHHHHTTT-HHHHHHHHHHHHTTTEEEE-HHHHHHHHHS-GGGHHHHHHHHHHHHHTTSEEEEEEE-SSSEEEEEEE-TTGGGG-

Foldseek 3Di:
DDPVVVVLVVVVCVLCVVVVLLVLVLVVCVVVVFKDKAALQVVCCVSPVGSVCSVVNVVSQVVCVVLLAKHWDWDDDPPGTIIMIGGRPCNSVSD

pLDDT: mean 89.16, std 9.86, range [46.38, 96.06]

Sequence (95 aa):
MTTQDINWAIRFARLFKGHILALDIVEYLINNNGEYVGSYYTFAEELRGDRNAASNVRAACIWLKNKGIAYAQSTKGKDDYNTIIVMDANWRNNI